Protein AF-A0A956Y2I6-F1 (afdb_monomer_lite)

Structure (mmCIF, N/CA/C/O backbone):
data_AF-A0A956Y2I6-F1
#
_entry.id   AF-A0A956Y2I6-F1
#
loop_
_atom_site.group_PDB
_atom_site.id
_atom_site.type_symbol
_atom_site.label_atom_id
_atom_site.label_alt_id
_atom_site.label_comp_id
_atom_site.label_asym_id
_atom_site.label_entity_id
_atom_site.label_seq_id
_atom_site.pdbx_PDB_ins_code
_atom_site.Cartn_x
_atom_site.Cartn_y
_atom_site.Cartn_z
_atom_site.occupancy
_atom_site.B_iso_or_equiv
_atom_site.auth_seq_id
_atom_site.auth_comp_id
_atom_site.auth_asym_id
_atom_site.auth_atom_id
_atom_site.pdbx_PDB_model_num
ATOM 1 N N . MET A 1 1 ? -3.499 3.348 -13.043 1.00 76.19 1 MET A N 1
ATOM 2 C CA . MET A 1 1 ? -2.419 3.140 -12.055 1.00 76.19 1 MET A CA 1
ATOM 3 C C . MET A 1 1 ? -2.280 1.653 -11.791 1.00 76.19 1 MET A C 1
ATOM 5 O O . MET A 1 1 ? -3.298 0.981 -11.881 1.00 76.19 1 MET A O 1
ATOM 9 N N . PRO A 1 2 ? -1.076 1.144 -11.477 1.00 85.25 2 PRO A N 1
ATOM 10 C CA . PRO A 1 2 ? -0.865 -0.276 -11.193 1.00 85.25 2 PRO A CA 1
ATOM 11 C C . PRO A 1 2 ? -1.393 -0.720 -9.817 1.00 85.25 2 PRO A C 1
ATOM 13 O O . PRO A 1 2 ? -1.320 -1.897 -9.492 1.00 85.25 2 PRO A O 1
ATOM 16 N N . TYR A 1 3 ? -1.934 0.201 -9.015 1.00 90.12 3 TYR A N 1
ATOM 17 C CA . TYR A 1 3 ? -2.486 -0.066 -7.690 1.00 90.12 3 TYR A CA 1
ATOM 18 C C . TYR A 1 3 ? -3.994 0.144 -7.698 1.00 90.12 3 TYR A C 1
ATOM 20 O O . TYR A 1 3 ? -4.462 1.216 -8.093 1.00 90.12 3 TYR A O 1
ATOM 28 N N . ASN A 1 4 ? -4.733 -0.856 -7.229 1.00 92.50 4 ASN A N 1
ATOM 29 C CA . ASN A 1 4 ? -6.154 -0.738 -6.932 1.00 92.50 4 ASN A CA 1
ATOM 30 C C . ASN A 1 4 ? -6.356 -0.834 -5.419 1.00 92.50 4 ASN A C 1
ATOM 32 O O . ASN A 1 4 ? -5.911 -1.803 -4.805 1.00 92.50 4 ASN A O 1
ATOM 36 N N . PHE A 1 5 ? -7.032 0.161 -4.845 1.00 93.56 5 PHE A N 1
ATOM 37 C CA . PHE A 1 5 ? -7.304 0.251 -3.411 1.00 93.56 5 PHE A CA 1
ATOM 38 C C . PHE A 1 5 ? -8.767 -0.056 -3.133 1.00 93.56 5 PHE A C 1
ATOM 40 O O . PHE A 1 5 ? -9.658 0.453 -3.815 1.00 93.56 5 PHE A O 1
ATOM 47 N N . SER A 1 6 ? -9.011 -0.844 -2.097 1.00 94.69 6 SER A N 1
ATOM 48 C CA . SER A 1 6 ? -10.354 -1.115 -1.596 1.00 94.69 6 SER A CA 1
ATOM 49 C C . SER A 1 6 ? -10.313 -1.390 -0.102 1.00 94.69 6 SER A C 1
ATOM 51 O O . SER A 1 6 ? -9.334 -1.943 0.398 1.00 94.69 6 SER A O 1
ATOM 53 N N . TRP A 1 7 ? -11.400 -1.079 0.597 1.00 95.56 7 TRP A N 1
ATOM 54 C CA . TRP A 1 7 ? -11.646 -1.676 1.904 1.00 95.56 7 TRP A CA 1
ATOM 55 C C . TRP A 1 7 ? -11.984 -3.152 1.713 1.00 95.56 7 TRP A C 1
ATOM 57 O O . TRP A 1 7 ? -12.764 -3.504 0.827 1.00 95.56 7 TRP A O 1
ATOM 67 N N . TYR A 1 8 ? -11.325 -4.016 2.475 1.00 95.31 8 TYR A N 1
ATOM 68 C CA . TYR A 1 8 ? -11.525 -5.461 2.391 1.00 95.31 8 TYR A CA 1
ATOM 69 C C . TYR A 1 8 ? -12.786 -5.911 3.139 1.00 95.31 8 TYR A C 1
ATOM 71 O O . TYR A 1 8 ? -13.379 -6.932 2.800 1.00 95.31 8 TYR A O 1
ATOM 79 N N . ASP A 1 9 ? -13.185 -5.144 4.148 1.00 94.62 9 ASP A N 1
ATOM 80 C CA . ASP A 1 9 ? -14.306 -5.408 5.034 1.00 94.62 9 ASP A CA 1
ATOM 81 C C . ASP A 1 9 ? -15.205 -4.176 5.197 1.00 94.62 9 ASP A C 1
ATOM 83 O O . ASP A 1 9 ? -14.791 -3.042 4.958 1.00 94.62 9 ASP A O 1
ATOM 87 N N . ASP A 1 10 ? -16.443 -4.404 5.637 1.00 94.81 10 ASP A N 1
ATOM 88 C CA . ASP A 1 10 ? -17.430 -3.335 5.849 1.00 94.81 10 ASP A CA 1
ATOM 89 C C . ASP A 1 10 ? -17.056 -2.414 7.024 1.00 94.81 10 ASP A C 1
ATOM 91 O O . ASP A 1 10 ? -17.470 -1.257 7.074 1.00 94.81 10 ASP A O 1
ATOM 95 N N . GLU A 1 11 ? -16.256 -2.911 7.972 1.00 95.69 11 GLU A N 1
ATOM 96 C CA . GLU A 1 11 ? -15.754 -2.132 9.111 1.00 95.69 11 GLU A CA 1
ATOM 97 C C . GLU A 1 11 ? -14.614 -1.179 8.721 1.00 95.69 11 GLU A C 1
ATOM 99 O O . GLU A 1 11 ? -14.182 -0.367 9.543 1.00 95.69 11 GLU A O 1
ATOM 104 N N . HIS A 1 12 ? -14.128 -1.257 7.475 1.00 96.25 12 HIS A N 1
ATOM 105 C CA . HIS A 1 12 ? -12.975 -0.501 6.994 1.00 96.25 12 HIS A CA 1
ATOM 106 C C . HIS A 1 12 ? -11.767 -0.664 7.934 1.00 96.25 12 HIS A C 1
ATOM 108 O O . HIS A 1 12 ? -11.085 0.302 8.286 1.00 96.25 12 HIS A O 1
ATOM 114 N N . SER A 1 13 ? -11.531 -1.884 8.418 1.00 96.75 13 SER A N 1
ATOM 115 C CA . SER A 1 13 ? -10.393 -2.205 9.283 1.00 96.75 13 SER A CA 1
ATOM 116 C C . SER A 1 13 ? -9.180 -2.669 8.477 1.00 96.75 13 SER A C 1
ATOM 118 O O . SER A 1 13 ? -8.050 -2.601 8.962 1.00 96.75 13 SER A O 1
ATOM 120 N N . ILE A 1 14 ? -9.385 -3.081 7.221 1.00 97.25 14 ILE A N 1
ATOM 121 C CA . ILE A 1 14 ? -8.321 -3.574 6.348 1.00 97.25 14 ILE A CA 1
ATOM 122 C C . ILE A 1 14 ? -8.365 -2.854 4.998 1.00 97.25 14 ILE A C 1
ATOM 124 O O . ILE A 1 14 ? -9.352 -2.930 4.264 1.00 97.25 14 ILE A O 1
ATOM 128 N N . ILE A 1 15 ? -7.257 -2.212 4.624 1.00 96.38 15 ILE A N 1
ATOM 129 C CA . ILE A 1 15 ? -7.033 -1.746 3.252 1.00 96.38 15 ILE A CA 1
ATOM 130 C C . ILE A 1 15 ? -6.390 -2.886 2.469 1.00 96.38 15 ILE A C 1
ATOM 132 O O . ILE A 1 15 ? -5.328 -3.393 2.833 1.00 96.38 15 ILE A O 1
ATOM 136 N N . HIS A 1 16 ? -7.013 -3.260 1.359 1.00 95.69 16 HIS A N 1
ATOM 137 C CA . HIS A 1 16 ? -6.456 -4.190 0.392 1.00 95.69 16 HIS A CA 1
ATOM 138 C C . HIS A 1 16 ? -5.913 -3.426 -0.816 1.00 95.69 16 HIS A C 1
ATOM 140 O O . HIS A 1 16 ? -6.610 -2.593 -1.403 1.00 95.69 16 HIS A O 1
ATOM 146 N N . VAL A 1 17 ? -4.666 -3.722 -1.181 1.00 94.19 17 VAL A N 1
ATOM 147 C CA . VAL A 1 17 ? -3.984 -3.148 -2.341 1.00 94.19 17 VAL A CA 1
ATOM 148 C C . VAL A 1 17 ? -3.623 -4.269 -3.300 1.00 94.19 17 VAL A C 1
ATOM 150 O O . VAL A 1 17 ? -2.740 -5.076 -3.014 1.00 94.19 17 VAL A O 1
ATOM 153 N N . ASP A 1 18 ? -4.293 -4.299 -4.447 1.00 93.69 18 ASP A N 1
ATOM 154 C CA . ASP A 1 18 ? -3.993 -5.232 -5.536 1.00 93.69 18 ASP A CA 1
ATOM 155 C C . ASP A 1 18 ? -3.045 -4.552 -6.527 1.00 93.69 18 ASP A C 1
ATOM 157 O O . ASP A 1 18 ? -3.393 -3.527 -7.129 1.00 93.69 18 ASP A O 1
ATOM 161 N N . ILE A 1 19 ? -1.837 -5.106 -6.663 1.00 91.69 19 ILE A N 1
ATOM 162 C CA . ILE A 1 19 ? -0.755 -4.533 -7.468 1.00 91.69 19 ILE A CA 1
ATOM 163 C C . ILE A 1 19 ? -0.627 -5.321 -8.774 1.00 91.69 19 ILE A C 1
ATOM 165 O O . ILE A 1 19 ? -0.286 -6.507 -8.784 1.00 91.69 19 ILE A O 1
ATOM 169 N N . ARG A 1 20 ? -0.896 -4.657 -9.902 1.00 89.44 20 ARG A N 1
ATOM 170 C CA . ARG A 1 20 ? -0.874 -5.252 -11.246 1.00 89.44 20 ARG A CA 1
ATOM 171 C C . ARG A 1 20 ? -0.212 -4.328 -12.264 1.00 89.44 20 ARG A C 1
ATOM 173 O O . ARG A 1 20 ? -0.469 -3.132 -12.289 1.00 89.44 20 ARG A O 1
ATOM 180 N N . GLY A 1 21 ? 0.541 -4.909 -13.194 1.00 85.75 21 GLY A N 1
ATOM 181 C CA . GLY A 1 21 ? 1.251 -4.181 -14.250 1.00 85.75 21 GLY A CA 1
ATOM 182 C C . GLY A 1 21 ? 2.649 -3.714 -13.841 1.00 85.75 21 GLY A C 1
ATOM 183 O O . GLY A 1 21 ? 3.245 -4.244 -12.910 1.00 85.75 21 GLY A O 1
ATOM 184 N N . GLU A 1 22 ? 3.194 -2.742 -14.571 1.00 83.25 22 GLU A N 1
ATOM 185 C CA . GLU A 1 22 ? 4.532 -2.212 -14.297 1.00 83.25 22 GLU A CA 1
ATOM 186 C C . GLU A 1 22 ? 4.509 -1.215 -13.140 1.00 83.25 22 GLU A C 1
ATOM 188 O O . GLU A 1 22 ? 3.768 -0.227 -13.150 1.00 83.25 22 GLU A O 1
ATOM 193 N N . VAL A 1 23 ? 5.358 -1.469 -12.147 1.00 85.19 23 VAL A N 1
ATOM 194 C CA . VAL A 1 23 ? 5.491 -0.621 -10.970 1.00 85.19 23 VAL A CA 1
ATOM 195 C C . VAL A 1 23 ? 6.694 0.308 -11.119 1.00 85.19 23 VAL A C 1
ATOM 197 O O . VAL A 1 23 ? 7.822 -0.137 -11.319 1.00 85.19 23 VAL A O 1
ATOM 200 N N . SER A 1 24 ? 6.459 1.612 -10.962 1.00 88.31 24 SER A N 1
ATOM 201 C CA . SER A 1 24 ? 7.503 2.632 -10.844 1.00 88.31 24 SER A CA 1
ATOM 202 C C . SER A 1 24 ? 7.533 3.227 -9.434 1.00 88.31 24 SER A C 1
ATOM 204 O O . SER A 1 24 ? 6.545 3.173 -8.697 1.00 88.31 24 SER A O 1
ATOM 206 N N . TRP A 1 25 ? 8.660 3.841 -9.063 1.00 86.50 25 TRP A N 1
ATOM 207 C CA . TRP A 1 25 ? 8.767 4.589 -7.806 1.00 86.50 25 TRP A CA 1
ATOM 208 C C . TRP A 1 25 ? 7.782 5.751 -7.733 1.00 86.50 25 TRP A C 1
ATOM 210 O O . TRP A 1 25 ? 7.215 6.003 -6.679 1.00 86.50 25 TRP A O 1
ATOM 220 N N . GLU A 1 26 ? 7.548 6.449 -8.841 1.00 89.38 26 GLU A N 1
ATOM 221 C CA . GLU A 1 26 ? 6.542 7.509 -8.907 1.00 89.38 26 GLU A CA 1
ATOM 222 C C . GLU A 1 26 ? 5.148 6.967 -8.572 1.00 89.38 26 GLU A C 1
ATOM 224 O O . GLU A 1 26 ? 4.479 7.488 -7.681 1.00 89.38 26 GLU A O 1
ATOM 229 N N . ALA A 1 27 ? 4.747 5.861 -9.207 1.00 87.00 27 ALA A N 1
ATOM 230 C CA . ALA A 1 27 ? 3.462 5.231 -8.937 1.00 87.00 27 ALA A CA 1
ATOM 231 C C . ALA A 1 27 ? 3.364 4.739 -7.482 1.00 87.00 27 ALA A C 1
ATOM 233 O O . ALA A 1 27 ? 2.308 4.866 -6.869 1.00 87.00 27 ALA A O 1
ATOM 234 N N . TRP A 1 28 ? 4.459 4.213 -6.917 1.00 86.81 28 TRP A N 1
ATOM 235 C CA . TRP A 1 28 ? 4.529 3.824 -5.504 1.00 86.81 28 TRP A CA 1
ATOM 236 C C . TRP A 1 28 ? 4.323 5.016 -4.559 1.00 86.81 28 TRP A C 1
ATOM 238 O O . TRP A 1 28 ? 3.545 4.919 -3.615 1.00 86.81 28 TRP A O 1
ATOM 248 N N . HIS A 1 29 ? 4.966 6.160 -4.809 1.00 89.50 29 HIS A N 1
ATOM 249 C CA . HIS A 1 29 ? 4.776 7.349 -3.971 1.00 89.50 29 HIS A CA 1
ATOM 250 C C . HIS A 1 29 ? 3.331 7.849 -4.003 1.00 89.50 29 HIS A C 1
ATOM 252 O O . HIS A 1 29 ? 2.787 8.205 -2.958 1.00 89.50 29 HIS A O 1
ATOM 258 N N . ILE A 1 30 ? 2.697 7.829 -5.178 1.00 89.88 30 ILE A N 1
ATOM 259 C CA . ILE A 1 30 ? 1.287 8.206 -5.301 1.00 89.88 30 ILE A CA 1
ATOM 260 C C . ILE A 1 30 ? 0.399 7.223 -4.523 1.00 89.88 30 ILE A C 1
ATOM 262 O O . ILE A 1 30 ? -0.471 7.653 -3.770 1.00 89.88 30 ILE A O 1
ATOM 266 N N . ALA A 1 31 ? 0.665 5.919 -4.637 1.00 89.38 31 ALA A N 1
ATOM 267 C CA . ALA A 1 31 ? -0.050 4.877 -3.904 1.00 89.38 31 ALA A CA 1
ATOM 268 C C . ALA A 1 31 ? 0.029 5.053 -2.380 1.00 89.38 31 ALA A C 1
ATOM 270 O O . ALA A 1 31 ? -0.985 4.971 -1.688 1.00 89.38 31 ALA A O 1
ATOM 271 N N . VAL A 1 32 ? 1.225 5.339 -1.857 1.00 91.06 32 VAL A N 1
ATOM 272 C CA . VAL A 1 32 ? 1.428 5.628 -0.430 1.00 91.06 32 VAL A CA 1
ATOM 273 C C . VAL A 1 32 ? 0.645 6.873 -0.010 1.00 91.06 32 VAL A C 1
ATOM 275 O O . VAL A 1 32 ? 0.017 6.860 1.045 1.00 91.06 32 VAL A O 1
ATOM 278 N N . GLY A 1 33 ? 0.632 7.918 -0.843 1.00 92.62 33 GLY A N 1
ATOM 279 C CA . GLY A 1 33 ? -0.186 9.111 -0.613 1.00 92.62 33 GLY A CA 1
ATOM 280 C C . GLY A 1 33 ? -1.668 8.773 -0.443 1.00 92.62 33 GLY A C 1
ATOM 281 O O . GLY A 1 33 ? -2.267 9.160 0.556 1.00 92.62 33 GLY A O 1
ATOM 282 N N . SER A 1 34 ? -2.231 7.967 -1.347 1.00 90.69 34 SER A N 1
ATOM 283 C CA . SER A 1 34 ? -3.633 7.537 -1.266 1.00 90.69 34 SER A CA 1
ATOM 284 C C . SER A 1 34 ? -3.941 6.748 0.011 1.00 90.69 34 SER A C 1
ATOM 286 O O . SER A 1 34 ? -4.961 6.990 0.650 1.00 90.69 34 SER A O 1
ATOM 288 N N . ILE A 1 35 ? -3.051 5.851 0.445 1.00 91.50 35 ILE A N 1
ATOM 289 C CA . ILE A 1 35 ? -3.228 5.117 1.711 1.00 91.50 35 ILE A CA 1
ATOM 290 C C . ILE A 1 35 ? -3.208 6.082 2.909 1.00 91.50 35 ILE A C 1
ATOM 292 O O . ILE A 1 35 ? -4.049 5.976 3.803 1.00 91.50 35 ILE A O 1
ATOM 296 N N . CYS A 1 36 ? -2.285 7.048 2.917 1.00 92.88 36 CYS A N 1
ATOM 297 C CA . CYS A 1 36 ? -2.194 8.069 3.963 1.00 92.88 36 CYS A CA 1
ATOM 298 C C . CYS A 1 36 ? -3.431 8.978 4.032 1.00 92.88 36 CYS A C 1
ATOM 300 O O . CYS A 1 36 ? -3.706 9.530 5.093 1.00 92.88 36 CYS A O 1
ATOM 302 N N . GLU A 1 37 ? -4.180 9.124 2.939 1.00 92.44 37 GLU A N 1
ATOM 303 C CA . GLU A 1 37 ? -5.466 9.832 2.914 1.00 92.44 37 GLU A CA 1
ATOM 304 C C . GLU A 1 37 ? -6.632 8.952 3.392 1.00 92.44 37 GLU A C 1
ATOM 306 O O . GLU A 1 37 ? -7.570 9.456 4.010 1.00 92.44 37 GLU A O 1
ATOM 311 N N . MET A 1 38 ? -6.577 7.637 3.153 1.00 90.81 38 MET A N 1
ATOM 312 C CA . MET A 1 38 ? -7.620 6.693 3.571 1.00 90.81 38 MET A CA 1
ATOM 313 C C . MET A 1 38 ? -7.600 6.412 5.076 1.00 90.81 38 MET A C 1
ATOM 315 O O . MET A 1 38 ? -8.658 6.381 5.702 1.00 90.81 38 MET A O 1
ATOM 319 N N . ILE A 1 39 ? -6.421 6.218 5.673 1.00 92.81 39 ILE A N 1
ATOM 320 C CA . ILE A 1 39 ? -6.291 5.825 7.089 1.00 92.81 39 ILE A CA 1
ATOM 321 C C . ILE A 1 39 ? -6.977 6.818 8.053 1.00 92.81 39 ILE A C 1
ATOM 323 O O . ILE A 1 39 ? -7.701 6.361 8.934 1.00 92.81 39 ILE A O 1
ATOM 327 N N . PRO A 1 40 ? -6.844 8.152 7.902 1.00 93.75 40 PRO A N 1
ATOM 328 C CA . PRO A 1 40 ? -7.494 9.115 8.795 1.00 93.75 40 PRO A CA 1
ATOM 329 C C . PRO A 1 40 ? -9.024 9.164 8.689 1.00 93.75 40 PRO A C 1
ATOM 331 O O . PRO A 1 40 ? -9.658 9.843 9.494 1.00 93.75 40 PRO A O 1
ATOM 334 N N . SER A 1 41 ? -9.632 8.495 7.699 1.00 91.38 41 SER A N 1
ATOM 335 C CA . SER A 1 41 ? -11.095 8.461 7.547 1.00 91.38 41 SER A CA 1
ATOM 336 C C . SER A 1 41 ? -11.799 7.598 8.602 1.00 91.38 41 SER A C 1
ATOM 338 O O . SER A 1 41 ? -13.024 7.654 8.721 1.00 91.38 41 SER A O 1
ATOM 340 N N . VAL A 1 42 ? -11.036 6.834 9.391 1.00 93.44 42 VAL A N 1
ATOM 341 C CA . VAL A 1 42 ? -11.527 5.953 10.453 1.00 93.44 42 VAL A CA 1
ATOM 342 C C . VAL A 1 42 ? -10.785 6.194 11.773 1.00 93.44 42 VAL A C 1
ATOM 344 O O . VAL A 1 42 ? -9.654 6.672 11.791 1.00 93.44 42 VAL A O 1
ATOM 347 N N . ASN A 1 43 ? -11.423 5.860 12.900 1.00 95.31 43 ASN A N 1
ATOM 348 C CA . ASN A 1 43 ? -10.898 6.113 14.254 1.00 95.31 43 ASN A CA 1
ATOM 349 C C . ASN A 1 43 ? -10.325 4.857 14.933 1.00 95.31 43 ASN A C 1
ATOM 351 O O . ASN A 1 43 ? -10.203 4.800 16.159 1.00 95.31 43 ASN A O 1
ATOM 355 N N . HIS A 1 44 ? -9.992 3.834 14.154 1.00 93.75 44 HIS A N 1
ATOM 356 C CA . HIS A 1 44 ? -9.461 2.561 14.634 1.00 93.75 44 HIS A CA 1
ATOM 357 C C . HIS A 1 44 ? -8.177 2.182 13.897 1.00 93.75 44 HIS A C 1
ATOM 359 O O . HIS A 1 44 ? -7.766 2.834 12.939 1.00 93.75 44 HIS A O 1
ATOM 365 N N . ARG A 1 45 ? -7.505 1.134 14.386 1.00 94.62 45 ARG A N 1
ATOM 366 C CA . ARG A 1 45 ? -6.334 0.563 13.713 1.00 94.62 45 ARG A CA 1
ATOM 367 C C . ARG A 1 45 ? -6.748 0.049 12.336 1.00 94.62 45 ARG A C 1
ATOM 369 O O . ARG A 1 45 ? -7.696 -0.719 12.244 1.00 94.62 45 ARG A O 1
ATOM 376 N N . VAL A 1 46 ? -5.969 0.403 11.321 1.00 96.06 46 VAL A N 1
ATOM 377 C CA . VAL A 1 46 ? -6.108 -0.126 9.966 1.00 96.06 46 VAL A CA 1
ATOM 378 C C . VAL A 1 46 ? -4.929 -1.039 9.660 1.00 96.06 46 VAL A C 1
A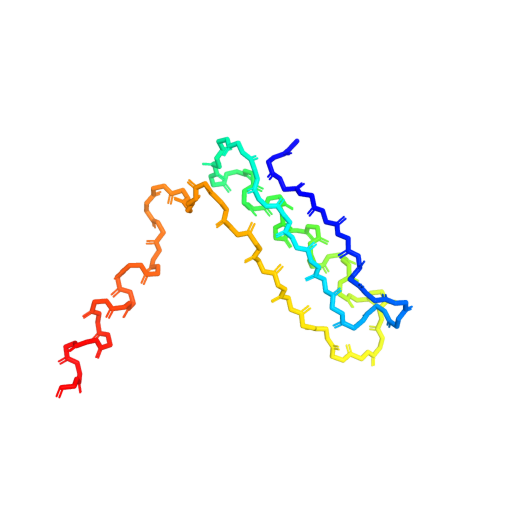TOM 380 O O . VAL A 1 46 ? -3.775 -0.632 9.810 1.00 96.06 46 VAL A O 1
ATOM 383 N N . ASP A 1 47 ? -5.218 -2.261 9.231 1.00 95.56 47 ASP A N 1
ATOM 384 C CA . ASP A 1 47 ? -4.224 -3.179 8.689 1.00 95.56 47 ASP A CA 1
ATOM 385 C C . ASP A 1 47 ? -4.146 -3.035 7.160 1.00 95.56 47 ASP A C 1
ATOM 387 O O . ASP A 1 47 ? -5.114 -2.680 6.488 1.00 95.56 47 ASP A O 1
ATOM 391 N N . LEU A 1 48 ? -2.965 -3.288 6.595 1.00 94.06 48 LEU A N 1
ATOM 392 C CA . LEU A 1 48 ? -2.712 -3.170 5.160 1.00 94.06 48 LEU A CA 1
ATOM 393 C C . LEU A 1 48 ? -2.322 -4.533 4.595 1.00 94.06 48 LEU A C 1
ATOM 395 O O . LEU A 1 48 ? -1.338 -5.131 5.035 1.00 94.06 48 LEU A O 1
ATOM 399 N N . ILE A 1 49 ? -3.057 -4.993 3.586 1.00 94.12 49 ILE A N 1
ATOM 400 C CA . ILE A 1 49 ? -2.717 -6.181 2.803 1.00 94.12 49 ILE A CA 1
ATOM 401 C C . ILE A 1 49 ? -2.238 -5.727 1.426 1.00 94.12 49 ILE A C 1
ATOM 403 O O . ILE A 1 49 ? -2.985 -5.103 0.675 1.00 94.12 49 ILE A O 1
ATOM 407 N N . LEU A 1 50 ? -0.989 -6.063 1.098 1.00 90.56 50 LEU A N 1
ATOM 408 C CA . LEU A 1 50 ? -0.405 -5.860 -0.226 1.00 90.56 50 LEU A CA 1
ATOM 409 C C . LEU A 1 50 ? -0.419 -7.196 -0.985 1.00 90.56 50 LEU A C 1
ATOM 411 O O . LEU A 1 50 ? 0.371 -8.087 -0.674 1.00 90.56 50 LEU A O 1
ATOM 415 N N . ASP A 1 51 ? -1.309 -7.336 -1.967 1.00 90.56 51 ASP A N 1
ATOM 416 C CA . ASP A 1 51 ? -1.324 -8.462 -2.909 1.00 90.56 51 ASP A CA 1
ATOM 417 C C . ASP A 1 51 ? -0.444 -8.101 -4.116 1.00 90.56 51 ASP A C 1
ATOM 419 O O . ASP A 1 51 ? -0.893 -7.526 -5.114 1.00 90.56 51 ASP A O 1
ATOM 423 N N . ASP A 1 52 ? 0.855 -8.376 -3.968 1.00 86.44 52 ASP A N 1
ATOM 424 C CA . ASP A 1 52 ? 1.870 -8.127 -4.988 1.00 86.44 52 ASP A CA 1
ATOM 425 C C . ASP A 1 52 ? 2.030 -9.330 -5.932 1.00 86.44 52 ASP A C 1
ATOM 427 O O . ASP A 1 52 ? 2.546 -10.381 -5.544 1.00 86.44 52 ASP A O 1
ATOM 431 N N . LYS A 1 53 ? 1.628 -9.158 -7.199 1.00 82.12 53 LYS A N 1
ATOM 432 C CA . LYS A 1 53 ? 1.791 -10.171 -8.260 1.00 82.12 53 LYS A CA 1
ATOM 433 C C . LYS A 1 53 ? 2.896 -9.853 -9.265 1.00 82.12 53 LYS A C 1
ATOM 435 O O . LYS A 1 53 ? 3.139 -10.651 -10.169 1.00 82.12 53 LYS A O 1
ATOM 440 N N . VAL A 1 54 ? 3.520 -8.685 -9.160 1.00 83.25 54 VAL A N 1
ATOM 441 C CA . VAL A 1 54 ? 4.398 -8.128 -10.205 1.00 83.25 54 VAL A CA 1
ATOM 4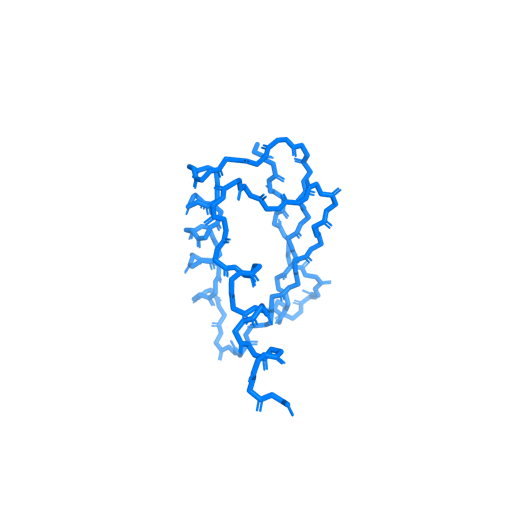42 C C . VAL A 1 54 ? 5.791 -7.781 -9.697 1.00 83.25 54 VAL A C 1
ATOM 444 O O . VAL A 1 54 ? 6.713 -7.621 -10.495 1.00 83.25 54 VAL A O 1
ATOM 447 N N . GLY A 1 55 ? 5.963 -7.754 -8.380 1.00 76.44 55 GLY A N 1
ATOM 448 C CA . GLY A 1 55 ? 7.191 -7.383 -7.718 1.00 76.44 55 GLY A CA 1
ATOM 449 C C . GLY A 1 55 ? 7.301 -5.877 -7.508 1.00 76.44 55 GLY A C 1
ATOM 450 O O . GLY A 1 55 ? 6.665 -5.045 -8.156 1.00 76.44 55 GLY A O 1
ATOM 451 N N . MET A 1 56 ? 8.189 -5.525 -6.590 1.00 76.94 56 MET A N 1
ATOM 452 C CA . MET A 1 56 ? 8.497 -4.142 -6.253 1.00 76.94 56 MET A CA 1
ATOM 453 C C . MET A 1 56 ? 9.481 -3.509 -7.251 1.00 76.94 56 MET A C 1
ATOM 455 O O . MET A 1 56 ? 10.298 -4.222 -7.844 1.00 76.94 56 MET A O 1
ATOM 459 N N . PRO A 1 57 ? 9.470 -2.171 -7.405 1.00 75.81 57 PRO A N 1
ATOM 460 C CA . PRO A 1 57 ? 10.337 -1.493 -8.359 1.00 75.81 57 PRO A CA 1
ATOM 461 C C . PRO A 1 57 ? 11.830 -1.691 -8.019 1.00 75.81 57 PRO A C 1
ATOM 463 O O . PRO A 1 57 ? 12.188 -1.847 -6.842 1.00 75.81 57 PRO A O 1
ATOM 466 N N . PRO A 1 58 ? 12.730 -1.672 -9.025 1.00 74.50 58 PRO A N 1
ATOM 467 C CA . PRO A 1 58 ? 14.168 -1.816 -8.808 1.00 74.50 58 PRO A CA 1
ATOM 468 C C . PRO A 1 58 ? 14.714 -0.820 -7.775 1.00 74.50 58 PRO A C 1
ATOM 470 O O . PRO A 1 58 ? 14.379 0.364 -7.797 1.00 74.50 58 PRO A O 1
ATOM 473 N N . GLY A 1 59 ? 15.578 -1.302 -6.875 1.00 77.62 59 GLY A N 1
ATOM 474 C CA . GLY A 1 59 ? 16.122 -0.509 -5.764 1.00 77.62 59 GLY A CA 1
ATOM 475 C C . GLY A 1 5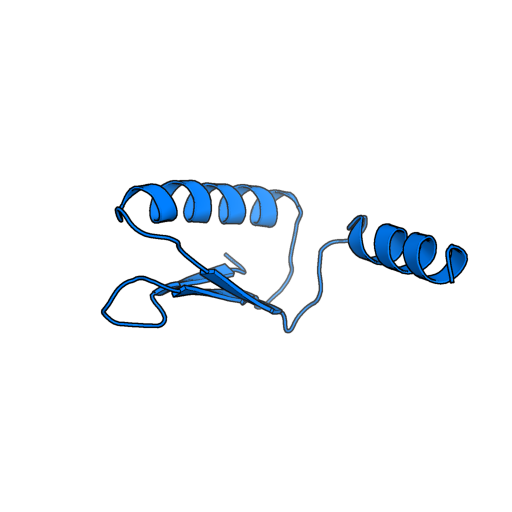9 ? 15.309 -0.579 -4.467 1.00 77.62 59 GLY A C 1
ATOM 476 O O . GLY A 1 59 ? 15.614 0.152 -3.528 1.00 77.62 59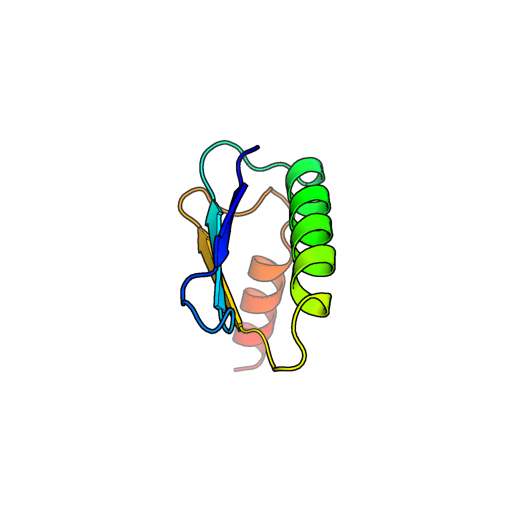 GLY A O 1
ATOM 477 N N . ASN A 1 60 ? 14.289 -1.443 -4.386 1.00 79.75 60 ASN A N 1
ATOM 478 C CA . ASN A 1 60 ? 13.570 -1.687 -3.135 1.00 79.75 60 ASN A CA 1
ATOM 479 C C . ASN A 1 60 ? 14.555 -2.103 -2.009 1.00 79.75 60 ASN A C 1
ATOM 481 O O . ASN A 1 60 ? 15.356 -3.018 -2.219 1.00 79.75 60 ASN A O 1
ATOM 485 N N . PRO A 1 61 ? 14.504 -1.485 -0.810 1.00 75.31 61 PRO A N 1
ATOM 486 C CA . PR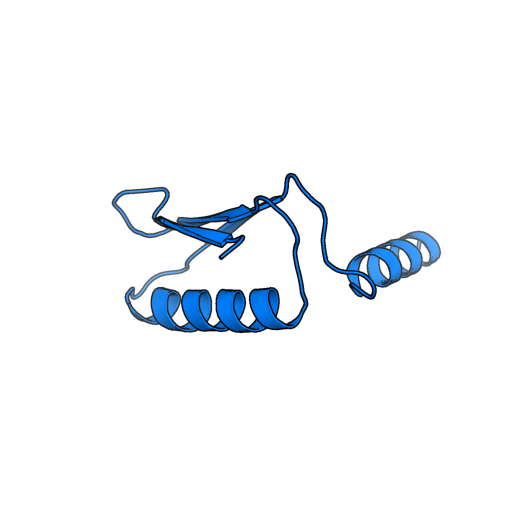O A 1 61 ? 15.364 -1.849 0.319 1.00 75.31 61 PRO A CA 1
ATOM 487 C C . PRO A 1 61 ? 15.047 -3.215 0.953 1.00 75.31 61 PRO A C 1
ATOM 489 O O . PRO A 1 61 ? 15.889 -3.756 1.669 1.00 75.31 61 PRO A O 1
ATOM 492 N N . MET A 1 62 ? 13.870 -3.801 0.712 1.00 77.06 62 MET A N 1
ATOM 493 C CA . MET A 1 62 ? 13.436 -5.047 1.363 1.00 77.06 62 MET A CA 1
ATOM 494 C C . MET A 1 62 ? 14.376 -6.243 1.126 1.00 77.06 62 MET A C 1
ATOM 496 O O . MET A 1 62 ? 14.739 -6.900 2.106 1.00 77.06 62 MET A O 1
ATOM 500 N N . PRO A 1 63 ? 14.862 -6.511 -0.102 1.00 75.69 63 PRO A N 1
ATOM 501 C CA . PRO A 1 63 ? 15.938 -7.475 -0.330 1.00 75.69 63 PRO A CA 1
ATOM 502 C C . PRO A 1 63 ? 17.187 -7.236 0.535 1.00 75.69 63 PRO A C 1
ATOM 504 O O . PRO A 1 63 ? 17.758 -8.184 1.077 1.00 75.69 63 PRO A O 1
ATOM 507 N N . HIS A 1 64 ? 17.598 -5.976 0.720 1.00 75.62 64 HIS A N 1
ATOM 508 C CA . HIS A 1 64 ? 18.760 -5.622 1.543 1.00 75.62 64 HIS A CA 1
ATOM 509 C C . HIS A 1 64 ? 18.500 -5.834 3.042 1.00 75.62 64 HIS A C 1
ATOM 511 O O . HIS A 1 64 ? 19.377 -6.337 3.750 1.00 75.62 64 HIS A O 1
ATOM 517 N N . MET A 1 65 ? 17.296 -5.515 3.532 1.00 71.88 65 MET A N 1
ATOM 518 C CA . MET A 1 65 ? 16.890 -5.820 4.909 1.00 71.88 65 MET A CA 1
ATOM 519 C C . MET A 1 65 ? 16.874 -7.328 5.168 1.00 71.88 65 MET A C 1
ATOM 521 O O . MET A 1 65 ? 17.468 -7.781 6.145 1.00 71.88 65 MET A O 1
ATOM 525 N N . GLN A 1 66 ? 16.272 -8.121 4.275 1.00 74.88 66 GLN A N 1
ATOM 526 C CA . GLN A 1 66 ? 16.256 -9.583 4.393 1.00 74.88 66 GLN A CA 1
ATOM 527 C C . GLN A 1 66 ? 17.672 -10.171 4.429 1.00 74.88 66 GLN A C 1
ATOM 529 O O . GLN A 1 66 ? 17.964 -11.030 5.261 1.00 74.88 66 GLN A O 1
ATOM 534 N N . ALA A 1 67 ? 18.565 -9.696 3.555 1.00 76.00 67 ALA A N 1
ATOM 535 C CA . ALA A 1 67 ? 19.964 -10.118 3.546 1.00 76.00 67 ALA A CA 1
ATOM 536 C C . ALA A 1 67 ? 20.692 -9.751 4.850 1.00 76.00 67 ALA A C 1
ATOM 538 O O . ALA A 1 67 ? 21.524 -10.522 5.325 1.00 76.00 67 ALA A O 1
ATOM 539 N N . SER A 1 68 ? 20.372 -8.596 5.439 1.00 77.75 68 SER A N 1
ATOM 540 C CA . SER A 1 68 ? 20.972 -8.134 6.695 1.00 77.75 68 SER A CA 1
ATOM 541 C C . SER A 1 68 ? 20.492 -8.957 7.893 1.00 77.75 68 SER A C 1
ATOM 543 O O . SER A 1 68 ? 21.314 -9.385 8.695 1.00 77.75 68 SER A O 1
ATOM 545 N N . ILE A 1 69 ? 19.192 -9.262 7.976 1.00 82.88 69 ILE A N 1
ATOM 546 C CA . ILE A 1 69 ? 18.611 -10.098 9.042 1.00 82.88 69 ILE A CA 1
ATOM 547 C C . ILE A 1 69 ? 19.196 -11.513 9.014 1.00 82.88 69 ILE A C 1
ATOM 549 O O . ILE A 1 69 ? 19.579 -12.037 10.055 1.00 82.88 69 ILE A O 1
ATOM 553 N N . LYS A 1 70 ? 19.341 -12.114 7.827 1.00 75.75 70 LYS A N 1
ATOM 554 C CA . LYS A 1 70 ? 19.944 -13.450 7.679 1.00 75.75 70 LYS A CA 1
ATOM 555 C C . LYS A 1 70 ? 21.404 -13.524 8.134 1.00 75.75 70 LYS A C 1
ATOM 557 O O . LYS A 1 70 ? 21.859 -14.603 8.473 1.00 75.75 70 LYS A O 1
ATOM 562 N N . LYS A 1 71 ? 22.144 -12.410 8.118 1.00 74.44 71 LYS A N 1
ATOM 563 C CA . LYS A 1 71 ? 23.531 -12.346 8.614 1.00 74.44 71 LYS A CA 1
ATOM 564 C C . LYS A 1 71 ? 23.632 -12.186 10.134 1.00 74.44 71 LYS A C 1
ATOM 566 O O . LYS A 1 71 ? 24.733 -12.278 10.665 1.00 74.44 71 LYS A O 1
ATOM 571 N N . LEU A 1 72 ? 22.523 -11.879 10.806 1.00 71.06 72 LEU A N 1
ATOM 572 C CA . LEU A 1 72 ? 22.445 -11.740 12.263 1.00 71.06 72 LEU A CA 1
ATOM 573 C C . LEU A 1 72 ? 22.002 -13.041 12.961 1.00 71.06 72 LEU A C 1
ATOM 575 O O . LEU A 1 72 ? 21.952 -13.066 14.189 1.00 71.06 72 LEU A O 1
ATOM 579 N N . GLN A 1 73 ? 21.661 -14.080 12.192 1.00 55.03 73 GLN A N 1
ATOM 580 C CA . GLN A 1 73 ? 21.361 -15.440 12.656 1.00 55.03 73 GLN A CA 1
ATOM 581 C C . GLN A 1 73 ? 22.603 -16.323 12.542 1.00 55.03 73 GLN A C 1
ATOM 583 O O . GLN A 1 73 ? 22.767 -17.192 13.425 1.00 55.03 73 GLN A O 1
#

Sequence (73 aa):
MPYNFSWYDDEHSIIHVDIRGEVSWEAWHIAVGSICEMIPSVNHRVDLILDDKVGMPPGNPMPHMQASIKKLQ

Radius of gyration: 14.37 Å; chains: 1; bounding box: 41×25×29 Å

Foldseek 3Di:
DQWDWDQPDPLSQEIEIEGHDDDDPVNVVVVVVVVVVSVVVDDDHHHYHYNDPDDHDPPDCPVVVVVVVVVVD

Secondary structure (DSSP, 8-state):
--EEEEESSTT--EEEEEE-S---HHHHHHHHHHHHHHGGGSSS--EEEEEESS-PPTT-SHHHHHHHHHT--

pLDDT: mean 87.05, 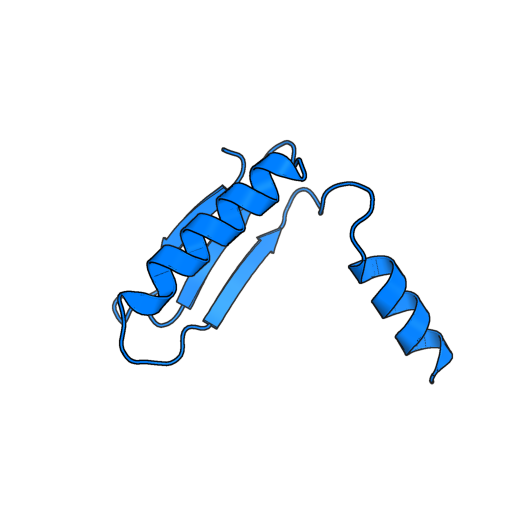std 8.52, range [55.03, 97.25]